Protein AF-A0A4Y4C7H7-F1 (afdb_monomer_lite)

Organism: NCBI:txid1727

Radius of gyration: 13.43 Å; chains: 1; bounding box: 32×26×38 Å

InterPro domains:
  IPR025971 LppP/LprE lipoprotein [PF14041] (3-61)

Sequence (73 aa):
MTGEYLGVGTDTVQQHTEVVDSGDDFVTVRYKDYEALRDSGEPFAAAPKYTTVVTYRWVGDHVEPEGRIPNLD

Structure (mmCIF, N/CA/C/O backbone):
data_AF-A0A4Y4C7H7-F1
#
_entry.id   AF-A0A4Y4C7H7-F1
#
loop_
_atom_site.group_PDB
_atom_site.id
_atom_site.type_symbol
_atom_site.label_atom_id
_atom_site.label_alt_id
_atom_site.label_comp_id
_atom_site.label_asym_id
_atom_site.label_entity_id
_atom_site.label_seq_id
_atom_site.pdbx_PDB_ins_code
_atom_site.Cartn_x
_atom_site.Cartn_y
_atom_site.Cartn_z
_atom_site.occupancy
_atom_site.B_iso_or_equiv
_atom_site.auth_seq_id
_atom_site.auth_comp_id
_atom_site.auth_asym_id
_atom_site.auth_atom_id
_atom_site.pdbx_PDB_model_num
ATOM 1 N N . MET A 1 1 ? 15.453 20.374 -7.297 1.00 32.16 1 MET A N 1
ATOM 2 C CA . MET A 1 1 ? 14.227 19.917 -7.978 1.00 32.16 1 MET A CA 1
ATOM 3 C C . MET A 1 1 ? 13.436 19.114 -6.965 1.00 32.16 1 MET A C 1
ATOM 5 O O . MET A 1 1 ? 13.855 18.020 -6.625 1.00 32.16 1 MET A O 1
ATOM 9 N N . THR A 1 2 ? 12.392 19.700 -6.390 1.00 40.88 2 THR A N 1
ATOM 10 C CA . THR A 1 2 ? 11.471 19.031 -5.463 1.00 40.88 2 THR A CA 1
ATOM 11 C C . THR A 1 2 ? 10.350 18.417 -6.289 1.00 40.88 2 THR A C 1
ATOM 13 O O . THR A 1 2 ? 9.403 19.101 -6.664 1.00 40.88 2 THR A O 1
ATOM 16 N N . GLY A 1 3 ? 10.515 17.148 -6.653 1.00 35.41 3 GLY A N 1
ATOM 17 C CA . GLY A 1 3 ? 9.459 16.346 -7.261 1.00 35.41 3 GLY A CA 1
ATOM 18 C C . GLY A 1 3 ? 8.759 15.545 -6.177 1.00 35.41 3 GLY A C 1
ATOM 19 O O . GLY A 1 3 ? 9.082 14.381 -5.988 1.00 35.41 3 GLY A O 1
ATOM 20 N N . GLU A 1 4 ? 7.842 16.169 -5.443 1.00 48.69 4 GLU A N 1
ATOM 21 C CA . GLU A 1 4 ? 6.924 15.436 -4.571 1.00 48.69 4 GLU A CA 1
ATOM 22 C C . GLU A 1 4 ? 5.581 15.338 -5.300 1.00 48.69 4 GLU A C 1
ATOM 24 O O . GLU A 1 4 ? 4.713 16.202 -5.194 1.00 48.69 4 GLU A O 1
ATOM 29 N N . TYR A 1 5 ? 5.461 14.308 -6.137 1.00 46.91 5 TYR A N 1
ATOM 30 C CA . TYR A 1 5 ? 4.185 13.885 -6.702 1.00 46.91 5 TYR A CA 1
ATOM 31 C C . TYR A 1 5 ? 4.116 12.356 -6.690 1.00 46.91 5 TYR A C 1
ATOM 33 O O . TYR A 1 5 ? 4.433 11.686 -7.670 1.00 46.91 5 TYR A O 1
ATOM 41 N N . LEU A 1 6 ? 3.706 11.796 -5.550 1.00 47.34 6 LEU A N 1
ATOM 42 C CA . LEU A 1 6 ? 3.320 10.388 -5.416 1.00 47.34 6 LEU A CA 1
ATOM 43 C C . LEU A 1 6 ? 1.847 10.239 -5.824 1.00 47.34 6 LEU A C 1
ATOM 45 O O . LEU A 1 6 ? 0.971 9.974 -5.007 1.00 47.34 6 LEU A O 1
ATOM 49 N N . GLY A 1 7 ? 1.589 10.485 -7.106 1.00 47.84 7 GLY A N 1
ATOM 50 C CA . GLY A 1 7 ? 0.306 10.281 -7.779 1.00 47.84 7 GLY A CA 1
ATOM 51 C C . GLY A 1 7 ? 0.515 9.479 -9.058 1.00 47.84 7 GLY A C 1
ATOM 52 O O . GLY A 1 7 ? 0.030 9.853 -10.121 1.00 47.84 7 GLY A O 1
ATOM 53 N N . VAL A 1 8 ? 1.331 8.425 -8.989 1.00 45.00 8 VAL A N 1
ATOM 54 C CA . VAL A 1 8 ? 1.620 7.576 -10.147 1.00 45.00 8 VAL A CA 1
ATOM 55 C C . VAL A 1 8 ? 0.412 6.663 -10.373 1.00 45.00 8 VAL A C 1
ATOM 57 O O . VAL A 1 8 ? 0.332 5.573 -9.820 1.00 45.00 8 VAL A O 1
ATOM 60 N N . GLY A 1 9 ? -0.557 7.151 -11.152 1.00 44.75 9 GLY A N 1
ATOM 61 C CA . GLY A 1 9 ? -1.570 6.317 -11.810 1.00 44.75 9 GLY A CA 1
ATOM 62 C C . GLY A 1 9 ? -2.959 6.235 -11.172 1.00 44.75 9 GLY A C 1
ATOM 63 O O . GLY A 1 9 ? -3.707 5.330 -11.526 1.00 44.75 9 GLY A O 1
ATOM 64 N N . THR A 1 10 ? -3.340 7.137 -10.263 1.00 45.22 10 THR A N 1
ATOM 65 C CA . THR A 1 10 ? -4.700 7.140 -9.697 1.00 45.22 10 THR A CA 1
ATOM 66 C C . THR A 1 10 ? -5.276 8.551 -9.595 1.00 45.22 10 THR A C 1
ATOM 68 O O . THR A 1 10 ? -4.648 9.447 -9.036 1.00 45.22 10 THR A O 1
ATOM 71 N N . ASP A 1 11 ? -6.491 8.740 -10.120 1.00 49.66 11 ASP A N 1
ATOM 72 C CA . ASP A 1 11 ? -7.276 9.981 -9.998 1.00 49.66 11 ASP A CA 1
ATOM 73 C C . ASP A 1 11 ? -7.855 10.167 -8.579 1.00 49.66 11 ASP A C 1
ATOM 75 O O . ASP A 1 11 ? -8.480 11.183 -8.267 1.00 49.66 11 ASP A O 1
ATOM 79 N N . THR A 1 12 ? -7.636 9.188 -7.695 1.00 49.91 12 THR A N 1
ATOM 80 C CA . THR A 1 12 ? -8.076 9.216 -6.301 1.00 49.91 12 THR A CA 1
ATOM 81 C C . THR A 1 12 ? -6.903 9.617 -5.415 1.00 49.91 12 THR A C 1
ATOM 83 O O . THR A 1 12 ? -5.863 8.963 -5.422 1.00 49.91 12 THR A O 1
ATOM 86 N N . VAL A 1 13 ? -7.056 10.677 -4.612 1.00 54.22 13 VAL A N 1
ATOM 87 C CA . VAL A 1 13 ? -6.047 11.063 -3.611 1.00 54.22 13 VAL A CA 1
ATOM 88 C C . VAL A 1 13 ? -5.935 9.946 -2.577 1.00 54.22 13 VAL A C 1
ATOM 90 O O . VAL A 1 13 ? -6.711 9.869 -1.624 1.00 54.22 13 VAL A O 1
ATOM 93 N N . GLN A 1 14 ? -4.964 9.061 -2.767 1.00 58.16 14 GLN A N 1
ATOM 94 C CA . GLN A 1 14 ? -4.702 7.988 -1.826 1.00 58.16 14 GLN A CA 1
ATOM 95 C C . GLN A 1 14 ? -3.898 8.518 -0.649 1.00 58.16 14 GLN A C 1
ATOM 97 O O . GLN A 1 14 ? -2.868 9.177 -0.812 1.00 58.16 14 GLN A O 1
ATOM 102 N N . GLN A 1 15 ? -4.355 8.192 0.561 1.00 62.66 15 GLN A N 1
ATOM 103 C CA . GLN A 1 15 ? -3.577 8.421 1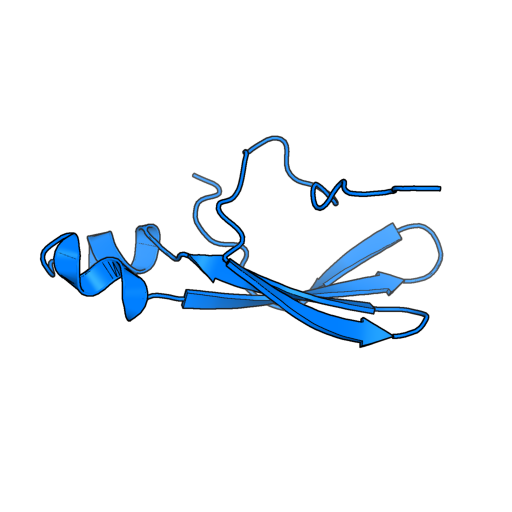.772 1.00 62.66 15 GLN A CA 1
ATOM 104 C C . GLN A 1 15 ? -2.438 7.397 1.824 1.00 62.66 15 GLN A C 1
ATOM 106 O O . GLN A 1 15 ? -2.536 6.360 2.488 1.00 62.66 15 GLN A O 1
ATOM 111 N N . HIS A 1 16 ? -1.367 7.678 1.081 1.00 61.22 16 HIS A N 1
ATOM 112 C CA . HIS A 1 16 ? -0.094 7.007 1.281 1.00 61.22 16 HIS A CA 1
ATOM 113 C C . HIS A 1 16 ? 0.459 7.419 2.644 1.00 61.22 16 HIS A C 1
ATOM 115 O O . HIS A 1 16 ? 0.352 8.572 3.066 1.00 61.22 16 HIS A O 1
ATOM 121 N N . THR A 1 17 ? 0.995 6.445 3.362 1.00 65.44 17 THR A N 1
ATOM 122 C CA . THR A 1 17 ? 1.596 6.660 4.675 1.00 65.44 17 THR A CA 1
ATOM 123 C C . THR A 1 17 ? 3.091 6.915 4.523 1.00 65.44 17 THR A C 1
ATOM 125 O O . THR A 1 17 ? 3.637 7.743 5.242 1.00 65.44 17 THR A O 1
ATOM 128 N N . GLU A 1 18 ? 3.750 6.205 3.599 1.00 77.62 18 GLU A N 1
ATOM 129 C CA . GLU A 1 18 ? 5.210 6.199 3.460 1.00 77.62 18 GLU A CA 1
ATOM 130 C C . GLU A 1 18 ? 5.649 5.540 2.135 1.00 77.62 18 GLU A C 1
ATOM 132 O O . GLU A 1 18 ? 5.032 4.561 1.703 1.00 77.62 18 GLU A O 1
ATOM 137 N N . VAL A 1 19 ? 6.738 6.028 1.523 1.00 84.31 19 VAL A N 1
ATOM 138 C CA . VAL A 1 19 ? 7.538 5.258 0.548 1.00 84.31 19 VAL A CA 1
ATOM 139 C C . VAL A 1 19 ? 8.497 4.382 1.340 1.00 84.31 19 VAL A C 1
ATOM 141 O O . VAL A 1 19 ? 9.374 4.900 2.026 1.00 84.31 19 VAL A O 1
ATOM 144 N N . VAL A 1 20 ? 8.304 3.067 1.285 1.00 89.25 20 VAL A N 1
ATOM 145 C CA . VAL A 1 20 ? 9.042 2.118 2.133 1.00 89.25 20 VAL A CA 1
ATOM 146 C C . VAL A 1 20 ? 10.306 1.582 1.469 1.00 89.25 20 VAL A C 1
ATOM 148 O O . VAL A 1 20 ? 11.176 1.079 2.173 1.00 89.25 20 VAL A O 1
ATOM 151 N N . ASP A 1 21 ? 10.400 1.674 0.140 1.00 90.19 21 ASP A N 1
ATOM 152 C CA . ASP A 1 21 ? 11.590 1.318 -0.635 1.00 90.19 21 ASP A CA 1
ATOM 153 C C . ASP A 1 21 ? 11.540 1.947 -2.038 1.00 90.19 21 ASP A C 1
ATOM 155 O O . ASP A 1 21 ? 10.459 2.268 -2.544 1.00 90.19 21 ASP A O 1
ATOM 159 N N . SER A 1 22 ? 12.694 2.103 -2.679 1.00 91.19 22 SER A N 1
ATOM 160 C CA . SER A 1 22 ? 12.804 2.593 -4.055 1.00 91.19 22 SER A CA 1
ATOM 161 C C . SER A 1 22 ? 14.104 2.141 -4.714 1.00 91.19 22 SER A C 1
ATOM 163 O O . SER A 1 22 ? 15.164 2.200 -4.087 1.00 91.19 22 SER A O 1
ATOM 165 N N . GLY A 1 23 ? 14.031 1.796 -5.996 1.00 90.44 23 GLY A N 1
ATOM 166 C CA . GLY A 1 23 ? 15.174 1.495 -6.854 1.00 90.44 23 GLY A CA 1
ATOM 167 C C . GLY A 1 23 ? 15.062 2.189 -8.211 1.00 90.44 23 GLY A C 1
ATOM 168 O O . GLY A 1 23 ? 14.176 3.013 -8.429 1.00 90.44 23 GLY A O 1
ATOM 169 N N . ASP A 1 24 ? 15.963 1.843 -9.129 1.00 90.94 24 ASP A N 1
ATOM 170 C CA . ASP A 1 24 ? 16.025 2.461 -10.461 1.00 90.94 24 ASP A CA 1
ATOM 171 C C . ASP A 1 24 ? 14.763 2.199 -11.303 1.00 90.94 24 ASP A C 1
ATOM 173 O O . ASP A 1 24 ? 14.398 3.017 -12.147 1.00 90.94 24 ASP A O 1
ATOM 177 N N . ASP A 1 25 ? 14.088 1.073 -11.069 1.00 92.00 25 ASP A N 1
ATOM 178 C CA . ASP A 1 25 ? 12.922 0.612 -11.823 1.00 92.00 25 ASP A CA 1
ATOM 179 C C . ASP A 1 25 ? 11.694 0.338 -10.942 1.00 92.00 25 ASP A C 1
ATOM 181 O O . ASP A 1 25 ? 10.702 -0.202 -11.433 1.00 92.00 25 ASP A O 1
ATOM 185 N N . PHE A 1 26 ? 11.709 0.710 -9.657 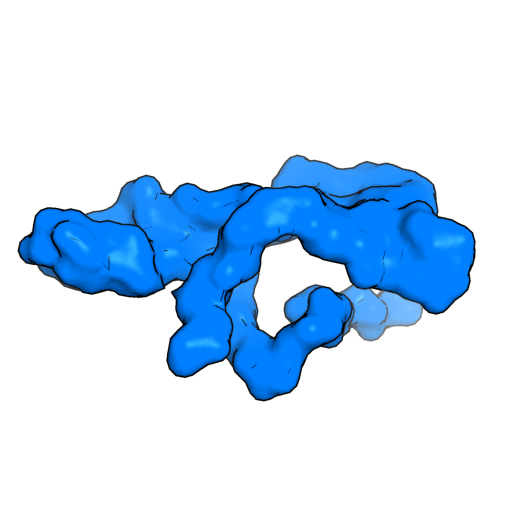1.00 91.00 26 PHE A N 1
ATOM 186 C CA . PHE A 1 26 ? 10.552 0.501 -8.786 1.00 91.00 26 PHE A CA 1
ATOM 187 C C . PHE A 1 26 ? 10.418 1.522 -7.655 1.00 91.00 26 PHE A C 1
ATOM 189 O O . PHE A 1 26 ? 11.396 2.072 -7.149 1.00 91.00 26 PHE A O 1
ATOM 196 N N . VAL A 1 27 ? 9.185 1.698 -7.181 1.00 91.31 27 VAL A N 1
ATOM 197 C CA . VAL A 1 27 ? 8.896 2.342 -5.896 1.00 91.31 27 VAL A CA 1
ATOM 198 C C . VAL A 1 27 ? 7.877 1.518 -5.120 1.00 91.31 27 VAL A C 1
ATOM 200 O O . VAL A 1 27 ? 6.864 1.087 -5.667 1.00 91.31 27 VAL A O 1
ATOM 203 N N . THR A 1 28 ? 8.131 1.297 -3.836 1.00 91.44 28 THR A N 1
ATOM 204 C CA . THR A 1 28 ? 7.233 0.551 -2.955 1.00 91.44 28 THR A CA 1
ATOM 205 C C . THR A 1 28 ? 6.584 1.509 -1.968 1.00 91.44 28 THR A C 1
ATOM 207 O O . THR A 1 28 ? 7.264 2.211 -1.219 1.00 91.44 28 THR A O 1
ATOM 210 N N . VAL A 1 29 ? 5.254 1.539 -1.950 1.00 88.62 29 VAL A N 1
ATOM 211 C CA . VAL A 1 29 ? 4.460 2.499 -1.177 1.00 88.62 29 VAL A CA 1
ATOM 212 C C . VAL A 1 29 ? 3.549 1.759 -0.209 1.00 88.62 29 VAL A C 1
ATOM 214 O O . VAL A 1 29 ? 2.854 0.813 -0.580 1.00 88.62 29 VAL A O 1
ATOM 217 N N . ARG A 1 30 ? 3.528 2.210 1.047 1.00 88.88 30 ARG A N 1
ATOM 218 C CA . ARG A 1 30 ? 2.566 1.761 2.054 1.00 88.88 30 ARG A CA 1
ATOM 219 C C . ARG A 1 30 ? 1.362 2.694 2.063 1.00 88.88 30 ARG A C 1
ATOM 221 O O . ARG A 1 30 ? 1.499 3.891 2.316 1.00 88.88 30 ARG A O 1
ATOM 228 N N . TYR A 1 31 ? 0.175 2.134 1.882 1.00 88.50 31 TYR A N 1
ATOM 229 C CA . TYR A 1 31 ? -1.103 2.841 1.922 1.00 88.50 31 TYR A CA 1
ATOM 230 C C . TYR A 1 31 ? -1.905 2.488 3.169 1.00 88.50 31 TYR A C 1
ATOM 232 O O . TYR A 1 31 ? -1.800 1.372 3.685 1.00 88.50 31 TYR A O 1
ATOM 240 N N . LYS A 1 32 ? -2.741 3.424 3.630 1.00 89.12 32 LYS A N 1
ATOM 241 C CA . LYS A 1 32 ? -3.831 3.100 4.558 1.00 89.12 32 LYS A CA 1
ATOM 242 C C . LYS A 1 32 ? -4.932 2.339 3.827 1.00 89.12 32 LYS A C 1
ATOM 244 O O . LYS A 1 32 ? -5.324 2.706 2.720 1.00 89.12 32 LYS A O 1
ATOM 249 N N . ASP A 1 33 ? -5.451 1.311 4.478 1.00 90.88 33 ASP A N 1
ATOM 250 C CA . ASP A 1 33 ? -6.445 0.409 3.911 1.00 90.88 33 ASP A CA 1
ATOM 251 C C . ASP A 1 33 ? -7.772 0.535 4.668 1.00 90.88 33 ASP A C 1
ATOM 253 O O . ASP A 1 33 ? -8.061 -0.212 5.60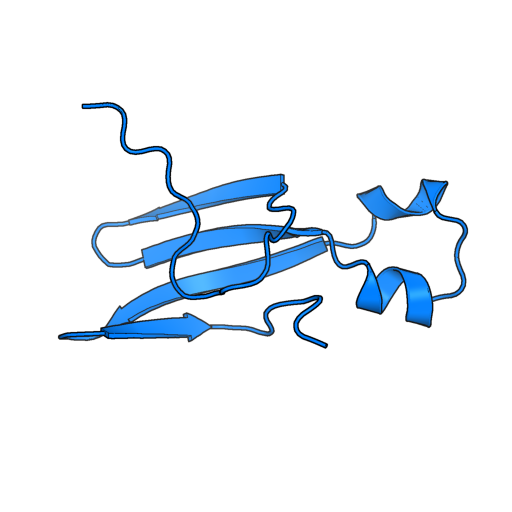5 1.00 90.88 33 ASP A O 1
ATOM 257 N N . TYR A 1 34 ? -8.555 1.557 4.313 1.00 88.81 34 TYR A N 1
ATOM 258 C CA . TYR A 1 34 ? -9.840 1.810 4.964 1.00 88.81 34 TYR A CA 1
ATOM 259 C C . TYR A 1 34 ? -10.914 0.816 4.530 1.00 88.81 34 TYR A C 1
ATOM 261 O O . TYR A 1 34 ? -11.838 0.564 5.299 1.00 88.81 34 TYR A O 1
ATOM 269 N N . GLU A 1 35 ? -10.774 0.232 3.341 1.00 90.31 35 GLU A N 1
ATOM 270 C CA . GLU A 1 35 ? -11.576 -0.902 2.889 1.00 90.31 35 GLU A CA 1
ATOM 271 C C . GLU A 1 35 ? -11.429 -2.084 3.861 1.00 90.31 35 GLU A C 1
ATOM 273 O O . GLU A 1 35 ? -12.422 -2.515 4.445 1.00 90.31 35 GLU A O 1
ATOM 278 N N . ALA A 1 36 ? -10.197 -2.513 4.164 1.00 91.94 36 ALA A N 1
ATOM 279 C CA . ALA A 1 36 ? -9.975 -3.591 5.131 1.00 91.94 36 ALA A CA 1
ATOM 280 C C . ALA A 1 36 ? -10.423 -3.232 6.558 1.00 91.94 36 ALA A C 1
ATOM 282 O O . ALA A 1 36 ? -10.919 -4.094 7.282 1.00 91.94 36 ALA A O 1
ATOM 283 N N . LEU A 1 37 ? -10.279 -1.968 6.976 1.00 92.75 37 LEU A N 1
ATOM 284 C CA . LEU A 1 37 ? -10.815 -1.504 8.262 1.00 92.75 37 LEU A CA 1
ATOM 285 C C . LEU A 1 37 ? -12.348 -1.573 8.304 1.00 92.75 37 LEU A C 1
ATOM 287 O O . LEU A 1 37 ? -12.924 -1.965 9.317 1.00 92.75 37 LEU A O 1
ATOM 291 N N . ARG A 1 38 ? -13.023 -1.172 7.223 1.00 91.50 38 ARG A N 1
ATOM 292 C CA . ARG A 1 38 ? -14.485 -1.253 7.121 1.00 91.50 38 ARG A CA 1
ATOM 293 C C . ARG A 1 38 ? -14.940 -2.705 7.221 1.00 91.50 38 ARG A C 1
ATOM 295 O O . ARG A 1 38 ? -15.877 -2.991 7.963 1.00 91.50 38 ARG A O 1
ATOM 302 N N . ASP A 1 39 ? -14.251 -3.600 6.523 1.00 93.75 39 ASP A N 1
ATOM 303 C CA . ASP A 1 39 ? -14.589 -5.021 6.475 1.00 93.75 39 ASP A CA 1
ATOM 304 C C . ASP A 1 39 ? -14.290 -5.743 7.799 1.00 93.75 39 ASP A C 1
ATOM 306 O O . ASP A 1 39 ? -14.947 -6.732 8.127 1.00 93.75 39 ASP A O 1
ATOM 310 N N . SER A 1 40 ? -13.348 -5.234 8.603 1.00 94.81 40 SER A N 1
ATOM 311 C CA . SER A 1 40 ? -13.054 -5.781 9.932 1.00 94.81 40 SER A CA 1
ATOM 312 C C . SER A 1 40 ? -14.084 -5.403 11.000 1.00 94.81 40 SER A C 1
ATOM 314 O O . SER A 1 40 ? -14.187 -6.085 12.022 1.00 94.81 40 SER A O 1
ATOM 316 N N . GLY A 1 41 ? -14.836 -4.316 10.794 1.00 95.12 41 GLY A 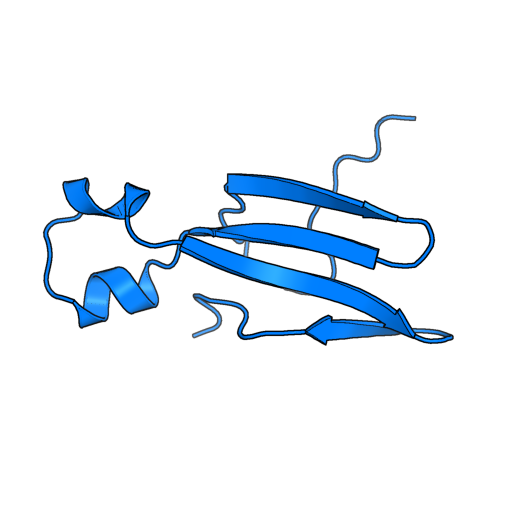N 1
ATOM 317 C CA . GLY A 1 41 ? -15.796 -3.782 11.765 1.00 95.12 41 GLY A CA 1
ATOM 318 C C . GLY A 1 41 ? -15.159 -3.152 13.013 1.00 95.12 41 GLY A C 1
ATOM 319 O O . GLY A 1 41 ? -15.874 -2.809 13.958 1.00 95.12 41 GLY A O 1
ATOM 320 N N . GLU A 1 42 ? -13.831 -2.993 13.051 1.00 94.88 42 GLU A N 1
ATOM 321 C CA . GLU A 1 42 ? -13.139 -2.310 14.146 1.00 94.88 42 GLU A CA 1
ATOM 322 C C . GLU A 1 42 ? -13.415 -0.790 14.139 1.00 94.88 42 GLU A C 1
ATOM 324 O O . GLU A 1 42 ? -13.715 -0.194 13.101 1.00 94.88 42 GLU A O 1
ATOM 329 N N . PRO A 1 43 ? -13.301 -0.106 15.295 1.00 92.31 43 PRO A N 1
ATOM 330 C CA . PRO A 1 43 ? -13.438 1.346 15.339 1.00 92.31 43 PRO A CA 1
ATOM 331 C C . PRO A 1 43 ? -12.329 2.038 14.540 1.00 92.31 43 PRO A C 1
ATOM 333 O O . PRO A 1 43 ? -11.208 1.543 14.450 1.00 92.31 43 PRO A O 1
ATOM 336 N N . PHE A 1 44 ? -12.592 3.265 14.077 1.00 85.81 44 PHE A N 1
ATOM 337 C CA . PHE A 1 44 ? -11.625 4.057 13.301 1.00 85.81 44 PHE A CA 1
ATOM 338 C C . PHE A 1 44 ? -10.271 4.267 14.008 1.00 85.81 44 PHE A C 1
ATOM 340 O O . PHE A 1 44 ? -9.240 4.408 13.358 1.00 85.81 44 PHE A O 1
ATOM 347 N N . ALA A 1 45 ? -10.240 4.217 15.344 1.00 88.06 45 ALA A N 1
ATOM 348 C CA . ALA A 1 45 ? -9.003 4.250 16.130 1.00 88.06 45 ALA A CA 1
ATOM 349 C C . ALA A 1 45 ? -8.032 3.096 15.804 1.00 88.06 45 ALA A C 1
ATOM 351 O O . ALA A 1 45 ? -6.835 3.210 16.061 1.00 88.06 45 ALA A O 1
ATOM 352 N N . ALA A 1 46 ? -8.524 1.997 15.227 1.00 92.31 46 ALA A N 1
ATOM 353 C CA . ALA A 1 46 ? -7.715 0.877 14.774 1.00 92.31 46 ALA A CA 1
ATOM 354 C C . ALA A 1 46 ? -7.100 1.083 13.379 1.00 92.31 46 ALA A C 1
ATOM 356 O O . ALA A 1 46 ? -6.285 0.257 12.975 1.00 92.31 46 ALA A O 1
ATOM 357 N N . ALA A 1 47 ? -7.409 2.179 12.669 1.00 87.56 47 ALA A N 1
ATOM 358 C CA . ALA A 1 47 ? -6.882 2.473 11.332 1.00 87.56 47 ALA A CA 1
ATOM 359 C C . ALA A 1 47 ? -5.357 2.283 11.171 1.00 87.56 47 ALA A C 1
ATOM 361 O O . ALA A 1 47 ? -4.954 1.762 10.135 1.00 87.56 47 ALA A O 1
ATOM 362 N N . PRO A 1 48 ? -4.487 2.605 12.158 1.00 89.12 48 PRO A N 1
ATOM 363 C CA . PRO A 1 48 ? -3.047 2.356 12.030 1.00 89.12 48 PRO A CA 1
ATOM 364 C C . PRO A 1 48 ? -2.651 0.881 11.847 1.00 89.12 48 PRO A C 1
ATOM 366 O O . PRO A 1 48 ? -1.548 0.614 11.382 1.00 89.12 48 PRO A O 1
ATOM 369 N N . LYS A 1 49 ? -3.520 -0.076 12.205 1.00 92.19 49 LYS A N 1
ATOM 370 C CA . LYS A 1 49 ? -3.286 -1.515 11.994 1.00 92.19 49 LYS A CA 1
ATOM 371 C C . LYS A 1 49 ? -3.512 -1.946 10.540 1.00 92.19 49 LYS A C 1
ATOM 373 O O . LYS A 1 49 ? -3.010 -2.991 10.141 1.00 92.19 49 LYS A O 1
ATOM 378 N N . TYR A 1 50 ? -4.277 -1.171 9.770 1.00 92.12 50 TYR A N 1
ATOM 379 C CA . TYR A 1 50 ? -4.739 -1.547 8.436 1.00 92.12 50 TYR A CA 1
ATOM 380 C C . TYR A 1 50 ? -3.947 -0.794 7.381 1.00 92.12 50 TYR A C 1
ATOM 382 O O . TYR A 1 50 ? -4.231 0.358 7.038 1.00 92.12 50 TYR A O 1
ATOM 390 N N . THR A 1 51 ? -2.916 -1.465 6.879 1.00 92.00 51 THR A N 1
ATOM 391 C CA . THR A 1 51 ? -2.087 -0.959 5.791 1.00 92.00 51 THR A CA 1
ATOM 392 C C . THR A 1 51 ? -1.839 -2.051 4.768 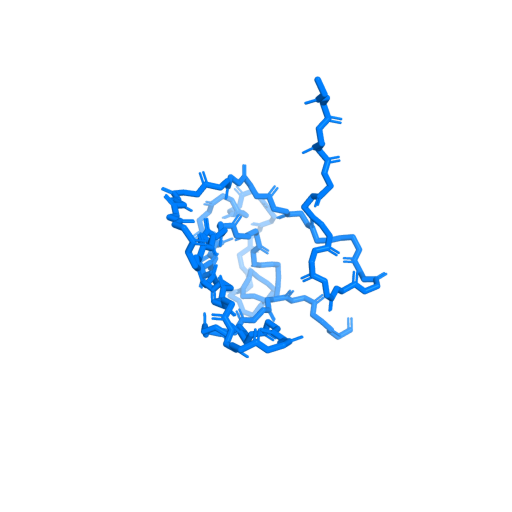1.00 92.00 51 THR A C 1
ATOM 394 O O . THR A 1 51 ? -1.816 -3.234 5.102 1.00 92.00 51 THR A O 1
ATOM 397 N N . THR A 1 52 ? -1.621 -1.640 3.526 1.00 90.62 52 THR A N 1
ATOM 398 C CA . THR A 1 52 ? -1.200 -2.520 2.436 1.00 90.62 52 THR A CA 1
ATOM 399 C C . THR A 1 52 ? -0.000 -1.908 1.734 1.00 90.62 52 THR A C 1
ATOM 401 O O . THR A 1 52 ? 0.208 -0.693 1.784 1.00 90.62 52 THR A O 1
ATOM 404 N N . VAL A 1 53 ? 0.805 -2.750 1.101 1.00 91.81 53 VAL A N 1
ATOM 405 C CA . VAL A 1 53 ? 1.984 -2.334 0.346 1.00 91.81 53 VAL A CA 1
ATOM 406 C C . VAL A 1 53 ? 1.741 -2.624 -1.127 1.00 91.81 53 VAL A C 1
ATOM 408 O O . VAL A 1 53 ? 1.256 -3.701 -1.470 1.00 91.81 53 VAL A O 1
ATOM 411 N N . VAL A 1 54 ? 2.063 -1.653 -1.975 1.00 91.12 54 VAL A N 1
ATOM 412 C CA . VAL A 1 54 ? 2.024 -1.782 -3.433 1.00 91.12 54 VAL A CA 1
ATOM 413 C C . VAL A 1 54 ? 3.394 -1.405 -3.970 1.00 91.12 54 VAL A C 1
ATOM 415 O O . VAL A 1 54 ? 3.925 -0.349 -3.613 1.00 91.12 54 VAL A O 1
ATOM 418 N N . THR A 1 55 ? 3.957 -2.253 -4.822 1.00 93.38 55 THR A N 1
ATOM 419 C CA . THR A 1 55 ? 5.186 -1.938 -5.554 1.00 93.38 55 THR A CA 1
ATOM 420 C C . THR A 1 55 ? 4.815 -1.542 -6.970 1.00 93.38 55 THR A C 1
ATOM 422 O O . THR A 1 55 ? 4.231 -2.326 -7.702 1.00 93.38 55 THR A O 1
ATOM 425 N N . TYR A 1 56 ? 5.149 -0.325 -7.368 1.00 91.44 56 TYR A N 1
ATOM 426 C CA . TYR A 1 56 ? 4.998 0.139 -8.740 1.00 91.44 56 TYR A CA 1
ATOM 427 C C . TYR A 1 56 ? 6.310 -0.101 -9.470 1.00 91.44 56 TYR A C 1
ATOM 429 O O . TYR A 1 56 ? 7.335 0.452 -9.064 1.00 91.44 56 TYR A O 1
ATOM 437 N N . ARG A 1 57 ? 6.286 -0.915 -10.525 1.00 92.06 57 ARG A N 1
ATOM 438 C CA . ARG A 1 57 ? 7.466 -1.203 -11.346 1.00 92.06 57 ARG A CA 1
ATOM 439 C C . ARG A 1 57 ? 7.389 -0.511 -12.689 1.00 92.06 57 ARG A C 1
ATOM 441 O O . ARG A 1 57 ? 6.336 -0.490 -13.318 1.00 92.06 57 ARG A O 1
ATOM 448 N N . TRP A 1 58 ? 8.519 0.017 -13.134 1.00 91.56 58 TRP A N 1
ATOM 449 C CA . TRP A 1 58 ? 8.691 0.540 -14.476 1.00 91.56 58 TRP A CA 1
ATOM 450 C C . TRP A 1 58 ? 8.966 -0.616 -15.444 1.00 91.56 58 TRP A C 1
ATOM 452 O O . TRP A 1 58 ? 10.034 -1.229 -15.414 1.00 91.56 58 TRP A O 1
ATOM 462 N N . VAL A 1 59 ? 8.003 -0.920 -16.311 1.00 90.94 59 VAL A N 1
ATOM 463 C CA . VAL A 1 59 ? 8.072 -2.021 -17.278 1.00 90.94 59 VAL A CA 1
ATOM 464 C C . VAL A 1 59 ? 8.087 -1.434 -18.684 1.00 90.94 59 VAL A C 1
ATOM 466 O O . VAL A 1 59 ? 7.058 -1.186 -19.306 1.00 90.94 59 VAL A O 1
ATOM 469 N N . GLY A 1 60 ? 9.294 -1.185 -19.197 1.00 89.12 60 GLY A N 1
ATOM 470 C CA . GLY A 1 60 ? 9.485 -0.620 -20.532 1.00 89.12 60 GLY A CA 1
ATOM 471 C C . GLY A 1 60 ? 9.001 0.828 -20.632 1.00 89.12 60 GLY A C 1
ATOM 472 O O . GLY A 1 60 ? 9.750 1.748 -20.309 1.00 89.12 60 GLY A O 1
ATOM 473 N N . ASP A 1 61 ? 7.783 1.028 -21.131 1.00 89.50 61 ASP A N 1
ATOM 474 C CA . ASP A 1 61 ? 7.163 2.335 -21.381 1.00 89.50 61 ASP A CA 1
ATOM 475 C C . ASP A 1 61 ? 6.013 2.684 -20.419 1.00 89.50 61 ASP A C 1
ATOM 477 O O . ASP A 1 61 ? 5.450 3.776 -20.519 1.00 89.50 61 ASP A O 1
ATOM 481 N N . HIS A 1 62 ? 5.671 1.797 -19.482 1.00 86.12 62 HIS A N 1
ATOM 482 C CA . HIS A 1 62 ? 4.565 1.990 -18.546 1.00 86.12 62 HIS A CA 1
ATOM 483 C C . HIS A 1 62 ? 4.910 1.523 -17.124 1.00 86.12 62 HIS A C 1
ATOM 485 O O . HIS A 1 62 ? 5.978 0.974 -16.860 1.00 86.12 62 HIS A O 1
ATOM 491 N N . VAL A 1 63 ? 3.986 1.779 -16.195 1.00 88.12 63 VAL A N 1
ATOM 492 C CA . VAL A 1 63 ? 4.072 1.351 -14.794 1.00 88.12 63 VAL A CA 1
ATOM 493 C C . VAL A 1 63 ? 3.066 0.238 -14.540 1.00 88.12 63 VAL A C 1
ATOM 495 O O . VAL A 1 63 ? 1.885 0.406 -14.846 1.00 88.12 63 VAL A O 1
ATOM 498 N N . GLU A 1 64 ? 3.511 -0.852 -13.923 1.00 89.81 64 GLU A N 1
ATOM 499 C CA . GLU A 1 64 ? 2.645 -1.936 -13.450 1.00 89.81 64 GLU A CA 1
ATOM 500 C C . GLU A 1 64 ? 2.638 -1.985 -11.910 1.00 89.81 64 GLU A C 1
ATOM 502 O O . GLU A 1 64 ? 3.709 -2.019 -11.293 1.00 89.81 64 GLU A O 1
ATOM 507 N N . PRO A 1 65 ? 1.460 -1.975 -11.255 1.00 89.94 65 PRO A N 1
ATOM 508 C CA . PRO A 1 65 ? 1.363 -2.191 -9.819 1.00 89.94 65 PRO A CA 1
ATOM 509 C C . PRO A 1 65 ? 1.391 -3.686 -9.474 1.00 89.94 65 PRO A C 1
ATOM 511 O O . PRO A 1 65 ? 0.573 -4.477 -9.941 1.00 89.94 65 PRO A O 1
ATOM 514 N N . GLU A 1 66 ? 2.289 -4.062 -8.574 1.00 92.06 66 GLU A N 1
ATOM 515 C CA . GLU A 1 66 ? 2.307 -5.351 -7.896 1.00 92.06 66 GLU A CA 1
ATOM 516 C C . GLU A 1 66 ? 1.552 -5.234 -6.566 1.00 92.06 66 GLU A C 1
ATOM 518 O O . GLU A 1 66 ? 1.955 -4.504 -5.655 1.00 92.06 66 GLU A O 1
ATOM 523 N N . GLY A 1 67 ? 0.452 -5.978 -6.449 1.00 83.81 67 GLY A N 1
ATOM 524 C CA . GLY A 1 67 ? -0.422 -5.977 -5.277 1.00 83.81 67 GLY A CA 1
ATOM 525 C C . GLY A 1 67 ? -1.766 -5.294 -5.532 1.00 83.81 67 GLY A C 1
ATOM 526 O O . GLY A 1 67 ? -2.070 -4.852 -6.637 1.00 83.81 67 GLY A O 1
ATOM 527 N N . ARG A 1 68 ? -2.608 -5.239 -4.495 1.00 87.25 68 ARG A N 1
ATOM 528 C CA . ARG A 1 68 ? -3.914 -4.569 -4.560 1.00 87.25 68 ARG A CA 1
ATOM 529 C C . ARG A 1 68 ? -3.781 -3.142 -4.040 1.00 87.25 68 ARG A C 1
ATOM 531 O O . ARG A 1 68 ? -3.486 -2.933 -2.862 1.00 87.25 68 ARG A O 1
ATOM 538 N N . ILE A 1 69 ? -4.085 -2.189 -4.910 1.00 86.38 69 ILE A N 1
ATOM 539 C CA . ILE A 1 69 ? -4.254 -0.785 -4.556 1.00 86.38 69 ILE A CA 1
ATOM 540 C C . ILE A 1 69 ? -5.578 -0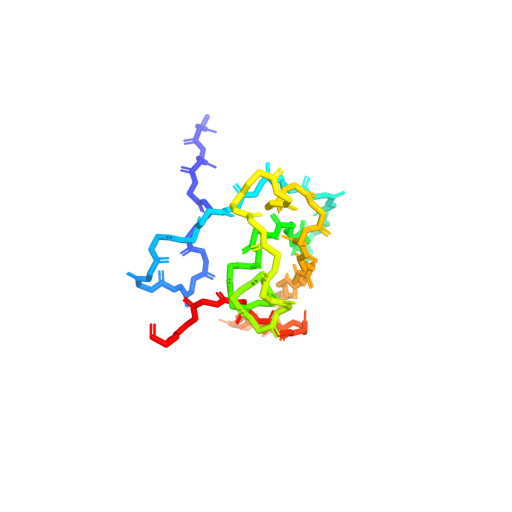.633 -3.775 1.00 86.38 69 ILE A C 1
ATOM 542 O O . ILE A 1 69 ? -6.629 -0.975 -4.316 1.00 86.38 69 ILE A O 1
ATOM 546 N N . PRO A 1 70 ? -5.558 -0.167 -2.513 1.00 84.12 70 PRO A N 1
ATOM 547 C CA . PRO A 1 70 ? -6.762 -0.073 -1.689 1.00 84.12 70 PRO A CA 1
ATOM 548 C C . PRO A 1 70 ? -7.577 1.185 -2.020 1.00 84.12 70 PRO A C 1
ATOM 550 O O . PRO A 1 70 ? -7.022 2.201 -2.450 1.00 84.12 70 PRO A O 1
ATOM 553 N N . ASN A 1 71 ? -8.870 1.167 -1.686 1.00 81.69 71 ASN A N 1
ATOM 554 C CA . ASN A 1 71 ? -9.765 2.333 -1.769 1.00 81.69 71 ASN A CA 1
ATOM 555 C C . ASN A 1 71 ? -9.913 2.902 -3.202 1.00 81.69 71 ASN A C 1
ATOM 557 O O . ASN A 1 71 ? -9.830 4.115 -3.398 1.00 81.69 71 ASN A O 1
ATOM 561 N N . LEU A 1 72 ? -10.063 2.024 -4.200 1.00 73.75 72 LEU A N 1
ATOM 562 C CA . LEU A 1 72 ? -10.327 2.405 -5.597 1.00 73.75 72 LEU A CA 1
ATOM 563 C C . LEU A 1 72 ? -11.821 2.418 -5.975 1.00 73.75 72 LEU A C 1
ATOM 565 O O . LEU A 1 72 ? -12.137 2.794 -7.102 1.00 73.75 72 LEU A O 1
ATOM 569 N N . ASP A 1 73 ? -12.699 2.001 -5.058 1.00 60.81 73 ASP A N 1
ATOM 570 C CA . ASP A 1 73 ? -14.162 2.067 -5.207 1.00 60.81 73 ASP A CA 1
ATOM 571 C C . ASP A 1 73 ? -14.712 3.502 -5.123 1.00 60.81 73 ASP A C 1
ATOM 573 O O . ASP A 1 73 ? -14.211 4.291 -4.283 1.00 60.81 73 ASP A O 1
#

pLDDT: mean 79.75, std 18.02, range [32.16, 95.12]

Secondary structure (DSSP, 8-state):
-------SS-SS---EEEEEEE-SSEEEEEEE-HHHHHHHT--GGGGGG-EEEEEEEEETTEEEEESPPS---

Foldseek 3Di:
DDPPDPPAPDPDPFAWPDFPDDDPFKTKTKGFAVVVVVVVVDDPVCSVVGIDIWMWGHDPPGTDIDDDDHDRD